Protein AF-A0A7H4LWN7-F1 (afdb_monomer)

Mean predicted aligned error: 9.64 Å

Sequence (170 aa):
MRRCCAINRQIILRDFDFDGQEQLKASRVLVVGLGGLGCAAAQYLAAAGVGQLTLLDFDTVSLSNLQRQTLHSDDTIGQPKVDSARAALARINPHVQLTALNARLEDEALAAQIAAHDLVLDCTDNVAIRNQLNADVSAIKRRWSPARQFAWKGKSASLRIRKMNPATAA

Structure (mmCIF, N/CA/C/O backbone):
data_AF-A0A7H4LWN7-F1
#
_entry.id   AF-A0A7H4LWN7-F1
#
loop_
_atom_site.group_PDB
_atom_site.id
_atom_site.type_symbol
_atom_site.label_atom_id
_atom_site.label_alt_id
_atom_site.label_comp_id
_atom_site.label_asym_id
_atom_site.label_entity_id
_atom_site.label_seq_id
_atom_site.pdbx_PDB_ins_code
_atom_site.Cartn_x
_atom_site.Cartn_y
_atom_site.Cartn_z
_atom_site.occupancy
_atom_site.B_iso_or_equiv
_atom_site.auth_seq_id
_atom_site.auth_comp_id
_atom_site.auth_asym_id
_atom_site.auth_atom_id
_atom_site.pdbx_PDB_model_num
ATOM 1 N N . MET A 1 1 ? 1.179 -12.796 -23.385 1.00 36.72 1 MET A N 1
ATOM 2 C CA . MET A 1 1 ? 1.179 -11.602 -24.259 1.00 36.72 1 MET A CA 1
ATOM 3 C C . MET A 1 1 ? 0.685 -10.324 -23.564 1.00 36.72 1 MET A C 1
ATOM 5 O O . MET A 1 1 ? 1.416 -9.350 -23.600 1.00 36.72 1 MET A O 1
ATOM 9 N N . ARG A 1 2 ? -0.460 -10.303 -22.847 1.00 41.09 2 ARG A N 1
ATOM 10 C CA . ARG A 1 2 ? -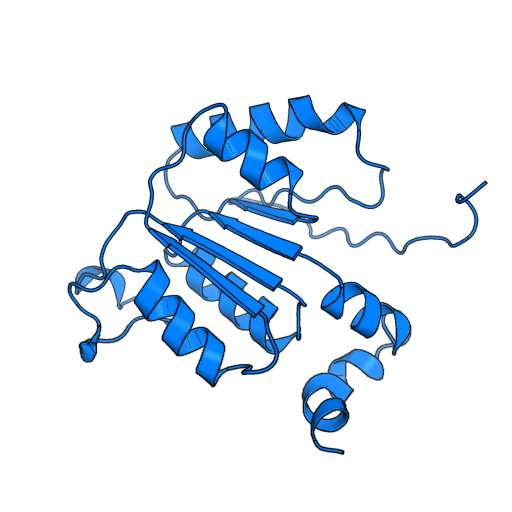0.975 -9.080 -22.167 1.00 41.09 2 ARG A CA 1
ATOM 11 C C . ARG A 1 2 ? -0.063 -8.471 -21.079 1.00 41.09 2 ARG A C 1
ATOM 13 O O . ARG A 1 2 ? -0.122 -7.268 -20.862 1.00 41.09 2 ARG A O 1
ATOM 20 N N . ARG A 1 3 ? 0.795 -9.282 -20.440 1.00 50.53 3 ARG A N 1
ATOM 21 C CA . ARG A 1 3 ? 1.705 -8.866 -19.350 1.00 50.53 3 ARG A CA 1
ATOM 22 C C . ARG A 1 3 ? 2.720 -7.790 -19.761 1.00 50.53 3 ARG A C 1
ATOM 24 O O . ARG A 1 3 ? 2.964 -6.876 -18.988 1.00 50.53 3 ARG A O 1
ATOM 31 N N . CYS A 1 4 ? 3.272 -7.867 -20.973 1.00 48.31 4 CYS A N 1
ATOM 32 C CA . CYS A 1 4 ? 4.276 -6.903 -21.435 1.00 48.31 4 CYS A CA 1
ATOM 33 C C . CYS A 1 4 ? 3.654 -5.587 -21.921 1.00 48.31 4 CYS A C 1
ATOM 35 O O . CYS A 1 4 ? 4.274 -4.542 -21.784 1.00 48.31 4 CYS A O 1
ATOM 37 N N . CYS A 1 5 ? 2.427 -5.603 -22.455 1.00 56.78 5 CYS A N 1
ATOM 38 C CA . CYS A 1 5 ? 1.843 -4.424 -23.103 1.00 56.78 5 CYS A CA 1
ATOM 39 C C . CYS A 1 5 ? 1.511 -3.281 -22.128 1.00 56.78 5 CYS A C 1
ATOM 41 O O . CYS A 1 5 ? 1.702 -2.122 -22.487 1.00 56.78 5 CYS A O 1
ATOM 43 N N . ALA A 1 6 ? 1.044 -3.584 -20.909 1.00 62.28 6 ALA A N 1
ATOM 44 C CA . ALA A 1 6 ? 0.641 -2.555 -19.941 1.00 62.28 6 ALA A CA 1
ATOM 45 C C . ALA A 1 6 ? 1.837 -1.776 -19.364 1.00 62.28 6 ALA A C 1
ATOM 47 O O . ALA A 1 6 ? 1.737 -0.573 -19.137 1.00 62.28 6 ALA A O 1
ATOM 48 N N . ILE A 1 7 ? 2.982 -2.445 -19.194 1.00 73.56 7 ILE A N 1
ATOM 49 C CA . ILE A 1 7 ? 4.193 -1.863 -18.595 1.00 73.56 7 ILE A CA 1
ATOM 50 C C . ILE A 1 7 ? 5.256 -1.531 -19.659 1.00 73.56 7 ILE A C 1
ATOM 52 O O . ILE A 1 7 ? 6.328 -1.015 -19.358 1.00 73.56 7 ILE A O 1
ATOM 56 N N . ASN A 1 8 ? 4.931 -1.732 -20.942 1.00 75.50 8 ASN A N 1
ATOM 57 C CA . ASN A 1 8 ? 5.823 -1.454 -22.069 1.00 75.50 8 ASN A CA 1
ATOM 58 C C . ASN A 1 8 ? 6.394 -0.029 -22.025 1.00 75.50 8 ASN A C 1
ATOM 60 O O . ASN A 1 8 ? 7.562 0.179 -22.322 1.00 75.50 8 ASN A O 1
ATOM 64 N N . ARG A 1 9 ? 5.590 0.955 -21.594 1.00 81.44 9 ARG A N 1
ATOM 65 C CA . ARG A 1 9 ? 6.035 2.353 -21.470 1.00 81.44 9 ARG A CA 1
ATOM 66 C C . ARG A 1 9 ? 7.149 2.560 -20.437 1.00 81.44 9 ARG A C 1
ATOM 68 O O . ARG A 1 9 ? 7.852 3.557 -20.537 1.00 81.44 9 ARG A O 1
ATOM 75 N N . GLN A 1 10 ? 7.298 1.658 -19.469 1.00 80.12 10 GLN A N 1
ATOM 76 C CA . GLN A 1 10 ? 8.373 1.701 -18.473 1.00 80.12 10 GLN A CA 1
ATOM 77 C C . GLN A 1 10 ? 9.603 0.942 -18.973 1.00 80.12 10 GLN A C 1
ATOM 79 O O . GLN A 1 10 ? 10.711 1.454 -18.873 1.00 80.12 10 GLN A O 1
ATOM 84 N N . ILE A 1 11 ? 9.397 -0.220 -19.600 1.00 75.50 11 ILE A N 1
ATOM 85 C CA . ILE A 1 11 ? 10.473 -1.054 -2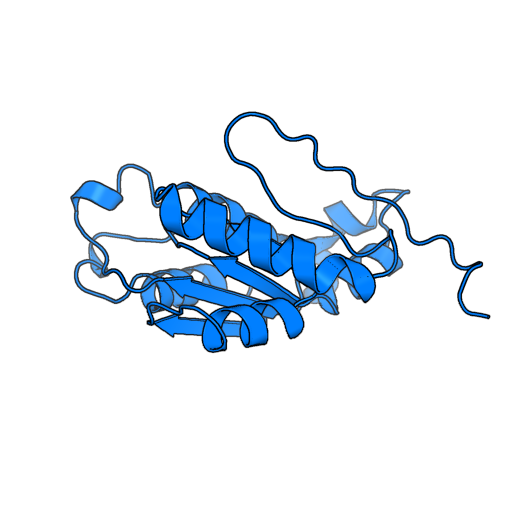0.159 1.00 75.50 11 ILE A CA 1
ATOM 86 C C . ILE A 1 11 ? 11.254 -0.307 -21.253 1.00 75.50 11 ILE A C 1
ATOM 88 O O . ILE A 1 11 ? 12.465 -0.414 -21.335 1.00 75.50 11 ILE A O 1
ATOM 92 N N . ILE A 1 12 ? 10.614 0.534 -22.068 1.00 81.31 12 ILE A N 1
ATOM 93 C CA . ILE A 1 12 ? 11.341 1.303 -23.099 1.00 81.31 12 ILE A CA 1
ATOM 94 C C . ILE A 1 12 ? 12.287 2.387 -22.539 1.00 81.31 12 ILE A C 1
ATOM 96 O O . ILE A 1 12 ? 13.027 3.008 -23.305 1.00 81.31 12 ILE A O 1
ATOM 100 N N . LEU A 1 13 ? 12.255 2.673 -21.231 1.00 79.81 13 LEU A N 1
ATOM 101 C CA . LEU A 1 13 ? 13.133 3.665 -20.612 1.00 79.81 13 LEU A CA 1
ATOM 102 C C . LEU A 1 13 ? 14.534 3.071 -20.426 1.00 79.81 13 LEU A C 1
ATOM 104 O O . LEU A 1 13 ? 14.708 2.116 -19.675 1.00 79.81 13 LEU A O 1
ATOM 108 N N . ARG A 1 14 ? 15.543 3.688 -21.059 1.00 72.44 14 ARG A N 1
ATOM 109 C CA . ARG A 1 14 ? 16.940 3.200 -21.101 1.00 72.44 14 ARG A CA 1
ATOM 110 C C . ARG A 1 14 ? 17.559 2.868 -19.739 1.00 72.44 14 ARG A C 1
ATOM 112 O O . ARG A 1 14 ? 18.412 1.994 -19.664 1.00 72.44 14 ARG A O 1
ATOM 119 N N . ASP A 1 15 ? 17.176 3.581 -18.682 1.00 76.62 15 ASP A N 1
ATOM 120 C CA . ASP A 1 15 ? 17.719 3.371 -17.332 1.00 76.62 15 ASP A CA 1
ATOM 121 C C . ASP A 1 15 ? 16.904 2.408 -16.462 1.00 76.62 15 ASP A C 1
ATOM 123 O O . ASP A 1 15 ? 17.303 2.136 -15.329 1.00 76.62 15 ASP A O 1
ATOM 127 N N . PHE A 1 16 ? 15.791 1.893 -16.983 1.00 77.88 16 PHE A N 1
ATOM 128 C CA . PHE A 1 16 ? 14.900 0.977 -16.284 1.00 77.88 16 PHE A CA 1
ATOM 129 C C . PHE A 1 16 ? 14.883 -0.394 -16.967 1.00 77.88 16 PHE A C 1
ATOM 131 O O . PHE A 1 16 ? 15.317 -1.368 -16.360 1.00 77.88 16 PHE A O 1
ATOM 138 N N . ASP A 1 17 ? 14.479 -0.449 -18.237 1.00 80.81 17 ASP A N 1
ATOM 139 C CA . ASP A 1 17 ? 14.446 -1.668 -19.055 1.00 80.81 17 ASP A CA 1
ATOM 140 C C . ASP A 1 17 ? 13.738 -2.869 -18.381 1.00 80.81 17 ASP A C 1
ATOM 142 O O . ASP A 1 17 ? 12.977 -2.726 -17.416 1.00 80.81 17 ASP A O 1
ATOM 146 N N . PHE A 1 18 ? 13.935 -4.075 -18.911 1.00 82.69 18 PHE A N 1
ATOM 147 C CA . PHE A 1 18 ? 13.402 -5.313 -18.347 1.00 82.69 18 PHE A CA 1
ATOM 148 C C . PHE A 1 18 ? 13.920 -5.592 -16.932 1.00 82.69 18 PHE A C 1
ATOM 150 O O . PHE A 1 18 ? 13.142 -6.011 -16.073 1.00 82.69 18 PHE A O 1
ATOM 157 N N . ASP A 1 19 ? 15.199 -5.324 -16.666 1.00 80.06 19 ASP A N 1
ATOM 158 C CA . ASP A 1 19 ? 15.819 -5.595 -15.365 1.00 80.06 19 ASP A CA 1
ATOM 159 C C . ASP A 1 19 ? 15.188 -4.761 -14.245 1.00 80.06 19 ASP A C 1
ATOM 161 O O . ASP A 1 19 ? 14.926 -5.273 -13.155 1.00 80.06 19 ASP A O 1
ATOM 165 N N . GLY A 1 20 ? 14.904 -3.483 -14.509 1.00 80.19 20 GLY A N 1
ATOM 166 C CA . GLY A 1 20 ? 14.203 -2.607 -13.574 1.00 80.19 20 GLY A CA 1
ATOM 167 C C . GLY A 1 20 ? 12.785 -3.094 -13.300 1.00 80.19 20 GLY A C 1
ATOM 168 O O . GLY A 1 20 ? 12.342 -3.085 -12.148 1.00 80.19 20 GLY A O 1
ATOM 169 N N . GLN A 1 21 ? 12.093 -3.600 -14.325 1.00 84.62 21 GLN A N 1
ATOM 170 C CA . GLN A 1 21 ? 10.748 -4.136 -14.151 1.00 84.62 21 GLN A CA 1
ATOM 171 C C . GLN A 1 21 ? 10.731 -5.428 -13.332 1.00 84.62 21 GLN A C 1
ATOM 173 O O . GLN A 1 21 ? 9.867 -5.590 -12.469 1.00 84.62 21 GLN A O 1
ATOM 178 N N . GLU A 1 22 ? 11.667 -6.348 -13.571 1.00 85.06 22 GLU A N 1
ATOM 179 C CA . GLU A 1 22 ? 11.764 -7.579 -12.782 1.00 85.06 22 GLU A CA 1
ATOM 180 C C . GLU A 1 22 ? 12.179 -7.284 -11.331 1.00 85.06 22 GLU A C 1
ATOM 182 O O . GLU A 1 22 ? 11.620 -7.878 -10.410 1.00 85.06 22 GLU A O 1
ATOM 187 N N . GLN A 1 23 ? 13.053 -6.298 -11.092 1.00 85.25 23 GLN A N 1
ATOM 188 C CA . GLN A 1 23 ? 13.361 -5.818 -9.737 1.00 85.25 23 GLN A CA 1
ATOM 189 C C . GLN A 1 23 ? 12.129 -5.229 -9.041 1.00 85.25 23 GLN A C 1
ATOM 191 O O . GLN A 1 23 ? 11.857 -5.556 -7.883 1.00 85.25 23 GLN A O 1
ATOM 196 N N . LEU A 1 24 ? 11.349 -4.396 -9.735 1.00 86.88 24 LEU A N 1
ATOM 197 C CA . LEU A 1 24 ? 10.118 -3.823 -9.188 1.00 86.88 24 LEU A CA 1
ATOM 198 C C . LEU A 1 24 ? 9.093 -4.919 -8.855 1.00 86.88 24 LEU A C 1
ATOM 200 O O . LEU A 1 24 ? 8.501 -4.923 -7.775 1.00 86.88 24 LEU A O 1
ATOM 204 N N . LYS A 1 25 ? 8.951 -5.906 -9.738 1.00 89.38 25 LYS A N 1
ATOM 205 C CA . LYS A 1 25 ? 8.096 -7.082 -9.551 1.00 89.38 25 LYS A CA 1
ATOM 206 C C . LYS A 1 25 ? 8.579 -8.032 -8.448 1.00 89.38 25 LYS A C 1
ATOM 208 O O . LYS A 1 25 ? 7.774 -8.790 -7.917 1.00 89.38 25 LYS A O 1
ATOM 213 N N . ALA A 1 26 ? 9.856 -7.998 -8.080 1.00 88.06 26 ALA A N 1
ATOM 214 C CA . ALA A 1 26 ? 10.392 -8.725 -6.928 1.00 88.06 26 ALA A CA 1
ATOM 215 C C . ALA A 1 26 ? 10.310 -7.918 -5.616 1.00 88.06 26 ALA A C 1
ATOM 217 O O . ALA A 1 26 ? 10.537 -8.470 -4.540 1.00 88.06 26 ALA A O 1
ATOM 218 N N . SER A 1 27 ? 9.999 -6.621 -5.692 1.00 89.94 27 SER A N 1
ATOM 219 C CA . SER A 1 27 ? 10.006 -5.716 -4.541 1.00 89.94 27 SER A CA 1
ATOM 220 C C . SER A 1 27 ? 8.747 -5.845 -3.685 1.00 89.94 27 SER A C 1
ATOM 222 O O . SER A 1 27 ? 7.634 -6.018 -4.195 1.00 89.94 27 SER A O 1
ATOM 224 N N . ARG A 1 28 ? 8.926 -5.679 -2.372 1.00 92.56 28 ARG A N 1
ATOM 225 C CA . ARG A 1 28 ? 7.854 -5.662 -1.370 1.00 92.56 28 ARG A CA 1
ATOM 226 C C . ARG A 1 28 ? 7.777 -4.291 -0.720 1.00 92.56 28 ARG A C 1
ATOM 228 O O . ARG A 1 28 ? 8.753 -3.829 -0.130 1.00 92.56 28 ARG A O 1
ATOM 235 N N . VAL A 1 29 ? 6.618 -3.647 -0.803 1.00 94.00 29 VAL A N 1
ATOM 236 C CA . VAL A 1 29 ? 6.421 -2.284 -0.298 1.00 94.00 29 VAL A CA 1
ATOM 237 C C . VAL A 1 29 ? 5.342 -2.264 0.774 1.00 94.00 29 VAL A C 1
ATOM 239 O O . VAL A 1 29 ? 4.246 -2.780 0.568 1.00 94.00 29 VAL A O 1
ATOM 242 N N . LEU A 1 30 ? 5.647 -1.633 1.904 1.00 94.88 30 LEU A N 1
ATOM 243 C CA . LEU A 1 30 ? 4.691 -1.341 2.967 1.00 94.88 30 LEU A CA 1
ATOM 244 C C . LEU A 1 30 ? 4.194 0.100 2.828 1.00 94.88 30 LEU A C 1
ATOM 246 O O . LEU A 1 30 ? 4.996 1.033 2.791 1.00 94.88 30 LEU A O 1
ATOM 250 N N . VAL A 1 31 ? 2.879 0.292 2.789 1.00 94.81 31 VAL A N 1
ATOM 251 C CA . VAL A 1 31 ? 2.230 1.608 2.812 1.00 94.81 31 VAL A CA 1
ATOM 252 C C . VAL A 1 31 ? 1.518 1.770 4.148 1.00 94.81 31 VAL A C 1
ATOM 254 O O . VAL A 1 31 ? 0.566 1.044 4.432 1.00 94.81 31 VAL A O 1
ATOM 257 N N . VAL A 1 32 ? 1.983 2.718 4.963 1.00 91.94 32 VAL A N 1
ATOM 258 C CA . VAL A 1 32 ? 1.425 3.012 6.289 1.00 91.94 32 VAL A CA 1
ATOM 259 C C . VAL A 1 32 ? 0.526 4.240 6.196 1.00 91.94 32 VAL A C 1
ATOM 261 O O . VAL A 1 32 ? 1.002 5.351 5.981 1.00 91.94 32 VAL A O 1
ATOM 264 N N . GLY A 1 33 ? -0.774 4.036 6.367 1.00 93.12 33 GLY A N 1
ATOM 265 C CA . GLY A 1 33 ? -1.825 5.028 6.187 1.00 93.12 33 GLY A CA 1
ATOM 266 C C . GLY A 1 33 ? -2.344 5.058 4.751 1.00 93.12 33 GLY A C 1
ATOM 267 O O . GLY A 1 33 ? -1.609 5.333 3.806 1.00 93.12 33 GLY A O 1
ATOM 268 N N . LEU A 1 34 ? -3.642 4.837 4.581 1.00 95.62 34 LEU A N 1
ATOM 269 C CA . LEU A 1 34 ? -4.379 4.908 3.322 1.00 95.62 34 LEU A CA 1
ATOM 270 C C . LEU A 1 34 ? -5.262 6.159 3.248 1.00 95.62 34 LEU A C 1
ATOM 272 O O . LEU A 1 34 ? -6.347 6.158 2.677 1.00 95.62 34 LEU A O 1
ATOM 276 N N . GLY A 1 35 ? -4.756 7.268 3.788 1.00 89.94 35 GLY A N 1
ATOM 277 C CA . GLY A 1 35 ? -5.313 8.598 3.565 1.00 89.94 35 GLY A CA 1
ATOM 278 C C . GLY A 1 35 ? -5.060 9.112 2.140 1.00 89.94 35 GLY A C 1
ATOM 279 O O . GLY A 1 35 ? -4.797 8.353 1.212 1.00 89.94 35 GLY A O 1
ATOM 280 N N . GLY A 1 36 ? -5.083 10.435 1.943 1.00 88.19 36 GLY A N 1
ATOM 281 C CA . GLY A 1 36 ? -4.905 11.021 0.601 1.00 88.19 36 GLY A CA 1
ATOM 282 C C . GLY A 1 36 ? -3.551 10.677 -0.036 1.00 88.19 36 GLY A C 1
ATOM 283 O O . GLY A 1 36 ? -3.479 10.353 -1.219 1.00 88.19 36 GLY A O 1
ATOM 284 N N . LEU A 1 37 ? -2.484 10.677 0.770 1.00 89.06 37 LEU A N 1
ATOM 285 C CA . LEU A 1 37 ? -1.129 10.336 0.326 1.00 89.06 37 LEU A CA 1
ATOM 286 C C . LEU A 1 37 ? -0.990 8.847 -0.001 1.00 89.06 37 LEU A C 1
ATOM 288 O O . LEU A 1 37 ? -0.489 8.505 -1.071 1.00 89.06 37 LEU A O 1
ATOM 292 N N . GLY A 1 38 ? -1.487 7.978 0.883 1.00 92.88 38 GLY A N 1
ATOM 293 C CA . GLY A 1 38 ? -1.450 6.530 0.687 1.00 92.88 38 GLY A CA 1
ATOM 294 C C . GLY A 1 38 ? -2.258 6.102 -0.528 1.00 92.88 38 GLY A C 1
ATOM 295 O O . GLY A 1 38 ? -1.770 5.323 -1.343 1.00 92.88 38 GLY A O 1
ATOM 296 N N . CYS A 1 39 ? -3.443 6.692 -0.714 1.00 93.81 39 CYS A N 1
ATOM 297 C CA . CYS A 1 39 ? -4.255 6.484 -1.906 1.00 93.81 39 CYS A CA 1
ATOM 298 C C . CYS A 1 39 ? -3.488 6.842 -3.179 1.00 93.81 39 CYS A C 1
ATOM 300 O O . CYS A 1 39 ? -3.428 6.027 -4.098 1.00 93.81 39 CYS A O 1
ATOM 302 N N . ALA A 1 40 ? -2.895 8.037 -3.246 1.00 92.69 40 ALA A N 1
ATOM 303 C CA . ALA A 1 40 ? -2.160 8.474 -4.429 1.00 92.69 40 ALA A CA 1
ATOM 304 C C . ALA A 1 40 ? -0.939 7.581 -4.708 1.00 92.69 40 ALA A C 1
ATOM 306 O O . ALA A 1 40 ? -0.747 7.134 -5.837 1.00 92.69 40 ALA A O 1
ATOM 307 N N . ALA A 1 41 ? -0.137 7.277 -3.685 1.00 93.19 41 ALA A N 1
ATOM 308 C CA . ALA A 1 41 ? 1.071 6.473 -3.840 1.00 93.19 41 ALA A CA 1
ATOM 309 C C . ALA A 1 41 ? 0.763 5.021 -4.241 1.00 93.19 41 ALA A C 1
ATOM 311 O O . ALA A 1 41 ? 1.346 4.507 -5.199 1.00 93.19 41 ALA A O 1
ATOM 312 N N . ALA A 1 42 ? -0.174 4.365 -3.549 1.00 96.25 42 ALA A N 1
ATOM 313 C CA . ALA A 1 42 ? -0.489 2.958 -3.781 1.00 96.25 42 ALA A CA 1
ATOM 314 C C . ALA A 1 42 ? -1.041 2.709 -5.194 1.00 96.25 42 ALA A C 1
ATOM 316 O O . ALA A 1 42 ? -0.684 1.707 -5.812 1.00 96.25 42 ALA A O 1
ATOM 317 N N . GLN A 1 43 ? -1.839 3.638 -5.738 1.00 96.12 43 GLN A N 1
ATOM 318 C CA . GLN A 1 43 ? -2.356 3.552 -7.112 1.00 96.12 43 GLN A CA 1
ATOM 319 C C . GLN A 1 43 ? -1.231 3.443 -8.139 1.00 96.12 43 GLN A C 1
ATOM 321 O O . GLN A 1 43 ? -1.252 2.550 -8.988 1.00 96.12 43 GLN A O 1
ATOM 326 N N . TYR A 1 44 ? -0.228 4.317 -8.042 1.00 95.31 44 TYR A N 1
ATOM 327 C CA . TYR A 1 44 ? 0.886 4.319 -8.985 1.00 95.31 44 TYR A CA 1
ATOM 328 C C . TYR A 1 44 ? 1.845 3.152 -8.767 1.00 95.31 44 TYR A C 1
ATOM 330 O O . TYR A 1 44 ? 2.337 2.602 -9.747 1.00 95.31 44 TYR A O 1
ATOM 338 N N . LEU A 1 45 ? 2.067 2.719 -7.523 1.00 94.69 45 LEU A N 1
ATOM 339 C CA . LEU A 1 45 ? 2.858 1.515 -7.253 1.00 94.69 45 LEU A CA 1
ATOM 340 C C . LEU A 1 45 ? 2.207 0.262 -7.848 1.00 94.69 45 LEU A C 1
ATOM 342 O O . LEU A 1 45 ? 2.884 -0.537 -8.497 1.00 94.69 45 LEU A O 1
ATOM 346 N N . ALA A 1 46 ? 0.890 0.114 -7.682 1.00 95.38 46 ALA A N 1
ATOM 347 C CA . ALA A 1 46 ? 0.157 -1.003 -8.262 1.00 95.38 46 ALA A CA 1
ATOM 348 C C . ALA A 1 46 ? 0.170 -0.946 -9.796 1.00 95.38 46 ALA A C 1
ATOM 350 O O . ALA A 1 46 ? 0.483 -1.942 -10.451 1.00 95.38 46 ALA A O 1
ATOM 351 N N . ALA A 1 47 ? -0.096 0.227 -10.380 1.00 93.94 47 ALA A N 1
ATOM 352 C CA . ALA A 1 47 ? -0.051 0.428 -11.828 1.00 93.94 47 ALA A CA 1
ATOM 353 C C . ALA A 1 47 ? 1.349 0.185 -12.419 1.00 93.94 47 ALA A C 1
ATOM 355 O O . ALA A 1 47 ? 1.463 -0.317 -13.535 1.00 93.94 47 ALA A O 1
ATOM 356 N N . ALA A 1 48 ? 2.413 0.491 -11.669 1.00 90.88 48 ALA A N 1
ATOM 357 C CA . ALA A 1 48 ? 3.788 0.223 -12.081 1.00 90.88 48 ALA A CA 1
ATOM 358 C C . ALA A 1 48 ? 4.192 -1.257 -11.988 1.00 90.88 48 ALA A C 1
ATOM 360 O O . ALA A 1 48 ? 5.202 -1.662 -12.556 1.00 90.88 48 ALA A O 1
ATOM 361 N N . GLY A 1 49 ? 3.384 -2.093 -11.334 1.00 91.50 49 GLY A N 1
ATOM 362 C CA . GLY A 1 49 ? 3.629 -3.531 -11.269 1.00 91.50 49 GLY A CA 1
ATOM 363 C C . GLY A 1 49 ? 4.669 -3.920 -10.228 1.00 91.50 49 GLY A C 1
ATOM 364 O O . GLY A 1 49 ? 5.463 -4.830 -10.465 1.00 91.50 49 GLY A O 1
ATOM 365 N N . VAL A 1 50 ? 4.650 -3.247 -9.076 1.00 94.12 50 VAL A N 1
ATOM 366 C CA . VAL A 1 50 ? 5.317 -3.741 -7.866 1.00 94.12 50 VAL A CA 1
ATOM 367 C C . VAL A 1 50 ? 4.868 -5.170 -7.539 1.00 94.12 50 VAL A C 1
ATOM 369 O O . VAL A 1 50 ? 3.711 -5.527 -7.757 1.00 94.12 50 VAL A O 1
ATOM 372 N N . GLY A 1 51 ? 5.773 -5.994 -7.018 1.00 92.25 51 GLY A N 1
ATOM 373 C CA . GLY A 1 51 ? 5.475 -7.391 -6.693 1.00 92.25 51 GLY A CA 1
ATOM 374 C C . GLY A 1 51 ? 4.420 -7.548 -5.610 1.00 92.25 51 GLY A C 1
ATOM 375 O O . GLY A 1 51 ? 3.410 -8.230 -5.799 1.00 92.25 51 GLY A O 1
ATOM 376 N N . GLN A 1 52 ? 4.665 -6.895 -4.475 1.00 97.38 52 GLN A N 1
ATOM 377 C CA . GLN A 1 52 ? 3.814 -6.973 -3.297 1.00 97.38 52 GLN A CA 1
ATOM 378 C C . GLN A 1 52 ? 3.580 -5.587 -2.688 1.00 97.38 52 GLN A C 1
ATOM 380 O O . GLN A 1 52 ? 4.530 -4.834 -2.459 1.00 97.38 52 GLN A O 1
ATOM 385 N N . LEU A 1 53 ? 2.318 -5.287 -2.370 1.00 97.62 53 LEU A N 1
ATOM 386 C CA . LEU A 1 53 ? 1.919 -4.154 -1.539 1.00 97.62 53 LEU A CA 1
ATOM 387 C C . LEU A 1 53 ? 1.250 -4.651 -0.266 1.00 97.62 53 LEU A C 1
ATOM 389 O O . LEU A 1 53 ? 0.198 -5.290 -0.313 1.00 97.62 53 LEU A O 1
ATOM 393 N N . THR A 1 54 ? 1.823 -4.278 0.868 1.00 98.19 54 THR A N 1
ATOM 394 C CA . THR A 1 54 ? 1.179 -4.409 2.170 1.00 98.19 54 THR A CA 1
ATOM 395 C C . THR A 1 54 ? 0.595 -3.061 2.554 1.00 98.19 54 THR A C 1
ATOM 397 O O . THR A 1 54 ? 1.294 -2.050 2.588 1.00 98.19 54 THR A O 1
ATOM 400 N N . LEU A 1 55 ? -0.703 -3.046 2.815 1.00 98.12 55 LEU A N 1
ATOM 401 C CA . LEU A 1 55 ? -1.480 -1.868 3.149 1.00 98.12 55 LEU A CA 1
ATOM 402 C C . LEU A 1 55 ? -1.802 -1.903 4.638 1.00 98.12 55 LEU A C 1
ATOM 404 O O . LEU A 1 55 ? -2.442 -2.846 5.095 1.00 98.12 55 LEU A O 1
ATOM 408 N N . LEU A 1 56 ? -1.378 -0.886 5.379 1.00 96.81 56 LEU A N 1
ATOM 409 C CA . LEU A 1 56 ? -1.592 -0.787 6.817 1.00 96.81 56 LEU A CA 1
ATOM 410 C C . LEU A 1 56 ? -2.382 0.480 7.133 1.00 96.81 56 LEU A C 1
ATOM 412 O O . LEU A 1 56 ? -1.879 1.582 6.948 1.00 96.81 56 LEU A O 1
ATOM 416 N N . ASP A 1 57 ? -3.605 0.327 7.619 1.00 95.62 57 ASP A N 1
ATOM 417 C CA . ASP A 1 57 ? -4.437 1.413 8.138 1.00 95.62 57 ASP A CA 1
ATOM 418 C C . ASP A 1 57 ? -5.447 0.801 9.116 1.00 95.62 57 ASP A C 1
ATOM 420 O O . ASP A 1 57 ? -5.876 -0.333 8.921 1.00 95.62 57 ASP A O 1
ATOM 424 N N . PHE A 1 58 ? -5.796 1.523 10.174 1.00 95.06 58 PHE A N 1
ATOM 425 C CA . PHE A 1 58 ? -6.733 1.070 11.207 1.00 95.06 58 PHE A CA 1
ATOM 426 C C . PHE A 1 58 ? -8.122 1.704 11.069 1.00 95.06 58 PHE A C 1
ATOM 428 O O . PHE A 1 58 ? -9.036 1.365 11.818 1.00 95.06 58 PHE A O 1
ATOM 435 N N . ASP A 1 59 ? -8.264 2.683 10.179 1.00 95.88 59 ASP A N 1
ATOM 436 C CA . ASP A 1 59 ? -9.445 3.520 10.069 1.00 95.88 59 ASP A CA 1
ATOM 437 C C . ASP A 1 59 ? -10.438 2.979 9.026 1.00 95.88 59 ASP A C 1
ATOM 439 O O . ASP A 1 59 ? -10.131 2.139 8.169 1.00 95.88 59 ASP A O 1
ATOM 443 N N . THR A 1 60 ? -11.660 3.496 9.090 1.00 97.81 60 THR A N 1
ATOM 444 C CA . THR A 1 60 ? -12.749 3.172 8.164 1.00 97.81 60 THR A CA 1
ATOM 445 C C . THR A 1 60 ? -13.006 4.324 7.199 1.00 97.81 60 THR A C 1
ATOM 447 O O . THR A 1 60 ? -12.633 5.474 7.437 1.00 97.81 60 THR A O 1
ATOM 450 N N . VAL A 1 61 ? -13.611 4.025 6.053 1.00 97.81 61 VAL A N 1
ATOM 451 C CA . VAL A 1 61 ? -13.952 5.043 5.056 1.00 97.81 61 VAL A CA 1
ATOM 452 C C . VAL A 1 61 ? -15.092 5.917 5.580 1.00 97.81 61 VAL A C 1
ATOM 454 O O . VAL A 1 61 ? -16.159 5.416 5.931 1.00 97.81 61 VAL A O 1
ATOM 457 N N . SER A 1 62 ? -14.904 7.237 5.560 1.00 97.00 62 SER A N 1
ATOM 458 C CA . SER A 1 62 ? -15.954 8.220 5.860 1.00 97.00 62 SER A CA 1
ATOM 459 C C . SER A 1 62 ? -16.223 9.148 4.674 1.00 97.00 62 SER A C 1
ATOM 461 O O . SER A 1 62 ? -15.339 9.396 3.854 1.00 97.00 62 SER A O 1
ATOM 463 N N . LEU A 1 63 ? -17.414 9.752 4.623 1.00 96.69 63 LEU A N 1
ATOM 464 C CA . LEU A 1 63 ? -17.788 10.713 3.574 1.00 96.69 63 LEU A CA 1
ATOM 465 C C . LEU A 1 63 ? -16.766 11.860 3.430 1.00 96.69 63 LEU A C 1
ATOM 467 O O . LEU A 1 63 ? -16.368 12.228 2.328 1.00 96.69 63 LEU A O 1
ATOM 471 N N . SER A 1 64 ? -16.257 12.375 4.555 1.00 94.50 64 SER A N 1
ATOM 472 C CA . SER A 1 64 ? -15.260 13.460 4.590 1.00 94.50 64 SER A CA 1
ATOM 473 C C . SER A 1 64 ? -13.928 13.119 3.897 1.00 94.50 64 SER A C 1
ATOM 475 O O . SER A 1 64 ? -13.124 14.010 3.587 1.00 94.50 64 SER A O 1
ATOM 477 N N . ASN A 1 65 ? -13.663 11.826 3.684 1.00 93.62 65 ASN A N 1
ATOM 478 C CA . ASN A 1 65 ? -12.453 11.322 3.052 1.00 93.62 65 ASN A CA 1
ATOM 479 C C . ASN A 1 65 ? -12.518 11.392 1.521 1.00 93.62 65 ASN A C 1
ATOM 481 O O . ASN A 1 65 ? -11.479 11.604 0.888 1.00 93.62 65 ASN A O 1
ATOM 485 N N . LEU A 1 66 ? -13.712 11.276 0.933 1.00 94.06 66 LEU A N 1
ATOM 486 C CA . LEU A 1 66 ? -13.893 11.067 -0.509 1.00 94.06 66 LEU A CA 1
ATOM 487 C C . LEU A 1 66 ? -13.391 12.236 -1.369 1.00 94.06 66 LEU A C 1
ATOM 489 O O . LEU A 1 66 ? -12.935 12.025 -2.486 1.00 94.06 66 LEU A O 1
ATOM 493 N N . GLN A 1 67 ? -13.334 13.453 -0.818 1.00 92.38 67 GLN A N 1
ATOM 494 C CA . GLN A 1 67 ? -12.773 14.628 -1.503 1.00 92.38 67 GLN A CA 1
ATOM 495 C C . GLN A 1 67 ? -11.289 14.490 -1.904 1.00 92.38 67 GLN A C 1
ATOM 497 O O . GLN A 1 67 ? -10.800 15.274 -2.712 1.00 92.38 67 GLN A O 1
ATOM 502 N N . ARG A 1 68 ? -10.538 13.555 -1.295 1.00 91.25 68 ARG A N 1
ATOM 503 C CA . ARG A 1 68 ? -9.086 13.404 -1.531 1.00 91.25 68 ARG A CA 1
ATOM 504 C C . ARG A 1 68 ? -8.557 11.969 -1.511 1.00 91.25 68 ARG A C 1
ATOM 506 O O . ARG A 1 68 ? -7.396 11.758 -1.848 1.00 91.25 68 ARG A O 1
ATOM 513 N N . GLN A 1 69 ? -9.350 10.992 -1.077 1.00 95.81 69 GLN A N 1
ATOM 514 C CA . GLN A 1 69 ? -8.932 9.592 -0.947 1.00 95.81 69 GLN A CA 1
ATOM 515 C C . GLN A 1 69 ? -9.532 8.767 -2.088 1.00 95.81 69 GLN A C 1
ATOM 517 O O . GLN A 1 69 ? -10.512 8.054 -1.907 1.00 95.81 69 GLN A O 1
ATOM 522 N N . THR A 1 70 ? -8.955 8.901 -3.285 1.00 95.56 70 THR A N 1
ATOM 523 C CA . THR A 1 70 ? -9.560 8.440 -4.551 1.00 95.56 70 THR A CA 1
ATOM 524 C C . THR A 1 70 ? -9.617 6.921 -4.745 1.00 95.56 70 THR A C 1
ATOM 526 O O . THR A 1 70 ? -10.212 6.462 -5.715 1.00 95.56 70 THR A O 1
ATOM 529 N N . LEU A 1 71 ? -9.027 6.126 -3.843 1.00 97.44 71 LEU A N 1
ATOM 530 C CA . LEU A 1 71 ? -9.246 4.673 -3.822 1.00 97.44 71 LEU A CA 1
ATOM 531 C C . LEU A 1 71 ? -10.597 4.289 -3.208 1.00 97.44 71 LEU A C 1
ATOM 533 O O . LEU A 1 71 ? -11.061 3.169 -3.417 1.00 97.44 71 LEU A O 1
ATOM 537 N N . HIS A 1 72 ? -11.207 5.195 -2.447 1.00 98.12 72 HIS A N 1
ATOM 538 C CA . HIS A 1 72 ? -12.476 4.977 -1.770 1.00 98.12 72 HIS A CA 1
ATOM 539 C C . HIS A 1 72 ? -13.627 5.597 -2.561 1.00 98.12 72 HIS A C 1
ATOM 541 O O . HIS A 1 72 ? -13.443 6.498 -3.377 1.00 98.12 72 HIS A O 1
ATOM 547 N N . SER A 1 73 ? -14.828 5.098 -2.303 1.00 97.56 73 SER A N 1
ATOM 548 C CA . SER A 1 73 ? -16.070 5.526 -2.953 1.00 97.56 73 SER A CA 1
ATOM 549 C C . SER A 1 73 ? -17.224 5.517 -1.956 1.00 97.56 73 SER A C 1
ATOM 551 O O . SER A 1 73 ? -17.093 4.920 -0.881 1.00 97.56 73 SER A O 1
ATOM 553 N N . ASP A 1 74 ? -18.345 6.139 -2.321 1.00 97.88 74 ASP A N 1
ATOM 554 C CA . ASP A 1 74 ? -19.573 6.159 -1.520 1.00 97.88 74 ASP A CA 1
ATOM 555 C C . ASP A 1 74 ? -20.024 4.750 -1.098 1.00 97.88 74 ASP A C 1
ATOM 557 O O . ASP A 1 74 ? -20.327 4.526 0.072 1.00 97.88 74 ASP A O 1
ATOM 561 N N . ASP A 1 75 ? -19.919 3.763 -1.994 1.00 97.75 75 ASP A N 1
ATOM 562 C CA . ASP A 1 75 ? -20.283 2.358 -1.730 1.00 97.75 75 ASP A CA 1
ATOM 563 C C . ASP A 1 75 ? -19.393 1.668 -0.682 1.00 97.75 75 ASP A C 1
ATOM 565 O O . ASP A 1 75 ? -19.713 0.590 -0.178 1.00 97.75 75 ASP A O 1
ATOM 569 N N . THR A 1 76 ? -18.242 2.264 -0.365 1.00 98.00 76 THR A N 1
ATOM 570 C CA . THR A 1 76 ? -17.277 1.707 0.592 1.00 98.00 76 THR A CA 1
ATOM 571 C C . THR A 1 76 ? -17.288 2.415 1.939 1.00 98.00 76 THR A C 1
ATOM 573 O O . THR A 1 76 ? -16.489 2.056 2.801 1.00 98.00 76 THR A O 1
ATOM 576 N N . ILE A 1 77 ? -18.172 3.399 2.146 1.00 98.19 77 ILE A N 1
ATOM 577 C CA . ILE A 1 77 ? -18.324 4.077 3.439 1.00 98.19 77 ILE A CA 1
ATOM 578 C C . ILE A 1 77 ? -18.605 3.042 4.541 1.00 98.19 77 ILE A C 1
ATOM 580 O O . ILE A 1 77 ? -19.416 2.134 4.378 1.00 98.19 77 ILE A O 1
ATOM 584 N N . GLY A 1 78 ? -17.902 3.170 5.668 1.00 97.44 78 GLY A N 1
ATOM 585 C CA . GLY A 1 78 ? -17.968 2.250 6.805 1.00 97.44 78 GLY A CA 1
ATOM 586 C C . GLY A 1 78 ? -17.085 1.003 6.683 1.00 97.44 78 GLY A C 1
ATOM 587 O O . GLY A 1 78 ? -16.864 0.327 7.684 1.00 97.44 78 GLY A O 1
ATOM 588 N N . GLN A 1 79 ? -16.529 0.703 5.505 1.00 98.06 79 GLN A N 1
ATOM 589 C CA . GLN A 1 79 ? -15.577 -0.401 5.354 1.00 98.06 79 GLN A CA 1
ATOM 590 C C . GLN A 1 79 ? -14.186 -0.006 5.870 1.00 98.06 79 GLN A C 1
ATOM 592 O O . GLN A 1 79 ? -13.822 1.174 5.802 1.00 98.06 79 GLN A O 1
ATOM 597 N N . PRO A 1 80 ? -13.362 -0.970 6.324 1.00 98.50 80 PRO A N 1
ATOM 598 C CA . PRO A 1 80 ? -11.948 -0.722 6.577 1.00 98.50 80 PRO A CA 1
ATOM 599 C C . PRO A 1 80 ? -11.262 -0.140 5.339 1.00 98.50 80 PRO A C 1
ATOM 601 O O . PRO A 1 80 ? -11.413 -0.659 4.226 1.00 98.50 80 PRO A O 1
ATOM 604 N N . LYS A 1 81 ? -10.466 0.920 5.521 1.00 98.31 81 LYS A N 1
ATOM 605 C CA . LYS A 1 81 ? -9.762 1.569 4.403 1.00 98.31 81 LYS A CA 1
ATOM 606 C C . LYS A 1 81 ? -8.865 0.598 3.653 1.00 98.31 81 LYS A C 1
ATOM 608 O O . LYS A 1 81 ? -8.816 0.641 2.425 1.00 98.31 81 LYS A O 1
ATOM 613 N N . VAL A 1 82 ? -8.196 -0.304 4.373 1.00 98.44 82 VAL A N 1
ATOM 614 C CA . VAL A 1 82 ? -7.329 -1.320 3.765 1.00 98.44 82 VAL A CA 1
ATOM 615 C C . VAL A 1 82 ? -8.080 -2.251 2.818 1.00 98.44 82 VAL A C 1
ATOM 617 O O . VAL A 1 82 ? -7.545 -2.585 1.763 1.00 98.44 82 VAL A O 1
ATOM 620 N N . ASP A 1 83 ? -9.326 -2.610 3.126 1.00 98.44 83 ASP A N 1
ATOM 621 C CA . ASP A 1 83 ? -10.131 -3.492 2.280 1.00 98.44 83 ASP A CA 1
ATOM 622 C C . ASP A 1 83 ? -10.682 -2.755 1.062 1.00 98.44 83 ASP A C 1
ATOM 624 O O . ASP A 1 83 ? -10.549 -3.245 -0.064 1.00 98.44 83 ASP A O 1
ATOM 628 N N . SER A 1 84 ? -11.217 -1.547 1.272 1.00 98.44 84 SER A N 1
ATOM 629 C CA . SER A 1 84 ? -11.674 -0.667 0.189 1.00 98.44 84 SER A CA 1
ATOM 630 C C . SER A 1 84 ? -10.541 -0.398 -0.812 1.00 98.44 84 SER A C 1
ATOM 632 O O . SER A 1 84 ? -10.687 -0.617 -2.020 1.00 98.44 84 SER A O 1
ATOM 634 N N . ALA A 1 85 ? -9.359 -0.032 -0.310 1.00 98.25 85 ALA A N 1
ATOM 635 C CA . ALA A 1 85 ? -8.185 0.200 -1.137 1.00 98.25 85 ALA A CA 1
ATOM 636 C C . ALA A 1 85 ? -7.678 -1.071 -1.821 1.00 98.25 85 ALA A C 1
ATOM 638 O O . ALA A 1 85 ? -7.372 -1.029 -3.010 1.00 98.25 85 ALA A O 1
ATOM 639 N N . ARG A 1 86 ? -7.615 -2.213 -1.122 1.00 98.50 86 ARG A N 1
ATOM 640 C CA . ARG A 1 86 ? -7.211 -3.493 -1.722 1.00 98.50 86 ARG A CA 1
ATOM 641 C C . ARG A 1 86 ? -8.111 -3.854 -2.901 1.00 98.50 86 ARG A C 1
ATOM 643 O O . ARG A 1 86 ? -7.606 -4.224 -3.959 1.00 98.50 86 ARG A O 1
ATOM 650 N N . ALA A 1 87 ? -9.427 -3.715 -2.744 1.00 98.19 87 ALA A N 1
ATOM 651 C CA . ALA A 1 87 ? -10.381 -3.980 -3.814 1.00 98.19 87 ALA A CA 1
ATOM 652 C C . ALA A 1 87 ? -10.168 -3.043 -5.015 1.00 98.19 87 ALA A C 1
ATOM 654 O O . ALA A 1 87 ? -10.207 -3.490 -6.161 1.00 98.19 87 ALA A O 1
ATOM 655 N N . ALA A 1 88 ? -9.905 -1.757 -4.771 1.00 98.19 88 ALA A N 1
ATOM 656 C CA . ALA A 1 88 ? -9.612 -0.790 -5.825 1.00 98.19 88 ALA A CA 1
ATOM 657 C C . ALA A 1 88 ? -8.281 -1.062 -6.545 1.00 98.19 88 ALA A C 1
ATOM 659 O O . ALA A 1 88 ? -8.233 -1.060 -7.776 1.00 98.19 88 ALA A O 1
ATOM 660 N N . LEU A 1 89 ? -7.219 -1.378 -5.807 1.00 98.06 89 LEU A N 1
ATOM 661 C CA . LEU A 1 89 ? -5.899 -1.684 -6.364 1.00 98.06 89 LEU A CA 1
ATOM 662 C C . LEU A 1 89 ? -5.900 -2.988 -7.170 1.00 98.06 89 LEU A C 1
ATOM 664 O O . LEU A 1 89 ? -5.253 -3.054 -8.213 1.00 98.06 89 LEU A O 1
ATOM 668 N N . ALA A 1 90 ? -6.681 -3.990 -6.758 1.00 97.38 90 ALA A N 1
ATOM 669 C CA . ALA A 1 90 ? -6.847 -5.229 -7.519 1.00 97.38 90 ALA A CA 1
ATOM 670 C C . ALA A 1 90 ? -7.489 -4.990 -8.898 1.00 97.38 90 ALA A C 1
ATOM 672 O O . ALA A 1 90 ? -7.169 -5.699 -9.853 1.00 97.38 90 ALA A O 1
ATOM 673 N N . ARG A 1 91 ? -8.361 -3.974 -9.025 1.00 96.62 91 ARG A N 1
ATOM 674 C CA . ARG A 1 91 ? -8.913 -3.545 -10.324 1.00 96.62 91 ARG A CA 1
ATOM 675 C C . ARG A 1 91 ? -7.873 -2.836 -11.188 1.00 96.62 91 ARG A C 1
ATOM 677 O O . ARG A 1 91 ? -7.908 -2.985 -12.405 1.00 96.62 91 ARG A O 1
ATOM 684 N N . ILE A 1 92 ? -6.963 -2.080 -10.572 1.00 95.50 92 ILE A N 1
ATOM 685 C CA . ILE A 1 92 ? -5.874 -1.384 -11.274 1.00 95.50 92 ILE A CA 1
ATOM 686 C C . ILE A 1 92 ? -4.870 -2.393 -11.832 1.00 95.50 92 ILE A C 1
ATOM 688 O O . ILE A 1 92 ? -4.508 -2.319 -13.006 1.00 95.50 92 ILE A O 1
ATOM 692 N N . ASN A 1 93 ? -4.416 -3.336 -11.006 1.00 94.94 93 ASN A N 1
ATOM 693 C CA . ASN A 1 93 ? -3.483 -4.365 -11.438 1.00 94.94 93 ASN 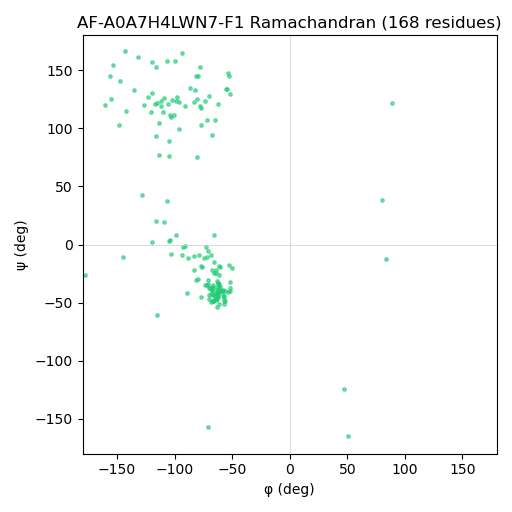A CA 1
ATOM 694 C C . ASN A 1 93 ? -3.698 -5.679 -10.664 1.00 94.94 93 ASN A C 1
ATOM 696 O O . ASN A 1 93 ? -3.220 -5.809 -9.535 1.00 94.94 93 ASN A O 1
ATOM 700 N N . PRO A 1 94 ? -4.343 -6.692 -11.274 1.00 94.19 94 PRO A N 1
ATOM 701 C CA . PRO A 1 94 ? -4.612 -7.972 -10.619 1.00 94.19 94 PRO A CA 1
ATOM 702 C C . PRO A 1 94 ? -3.363 -8.855 -10.452 1.00 94.19 94 PRO A C 1
ATOM 704 O O . PRO A 1 94 ? -3.463 -9.962 -9.931 1.00 94.19 94 PRO A O 1
ATOM 707 N N . HIS A 1 95 ? -2.195 -8.418 -10.932 1.00 92.56 95 HIS A N 1
ATOM 708 C CA . HIS A 1 95 ? -0.941 -9.168 -10.824 1.00 92.56 95 HIS A CA 1
ATOM 709 C C . HIS A 1 95 ? -0.099 -8.787 -9.602 1.00 92.56 95 HIS A C 1
ATOM 711 O O . HIS A 1 95 ? 0.886 -9.466 -9.323 1.00 92.56 95 HIS A O 1
ATOM 717 N N . VAL A 1 96 ? -0.477 -7.725 -8.887 1.00 95.62 96 VAL A N 1
ATOM 718 C CA . VAL A 1 96 ? 0.182 -7.304 -7.647 1.00 95.62 96 VAL A CA 1
ATOM 719 C C . VAL A 1 96 ? -0.360 -8.144 -6.497 1.00 95.62 96 VAL A C 1
ATOM 721 O O . VAL A 1 96 ? -1.573 -8.298 -6.352 1.00 95.62 96 VAL A O 1
ATOM 724 N N . GLN A 1 97 ? 0.522 -8.666 -5.649 1.00 97.81 97 GLN A N 1
ATOM 725 C CA . GLN A 1 97 ? 0.104 -9.315 -4.410 1.00 97.81 97 GLN A CA 1
ATOM 726 C C . GLN A 1 97 ? -0.267 -8.244 -3.384 1.00 97.81 97 GLN A C 1
ATOM 728 O O . GLN A 1 97 ? 0.569 -7.427 -3.004 1.00 97.81 97 GLN A O 1
ATOM 733 N N . LEU A 1 98 ? -1.526 -8.227 -2.952 1.00 98.25 98 LEU A N 1
ATOM 734 C CA . LEU A 1 98 ? -2.049 -7.210 -2.042 1.00 98.25 98 LEU A CA 1
ATOM 735 C C . LEU A 1 98 ? -2.372 -7.827 -0.680 1.00 98.25 98 LEU A C 1
ATOM 737 O O . LEU A 1 98 ? -3.255 -8.681 -0.584 1.00 98.25 98 LEU A O 1
ATOM 741 N N . THR A 1 99 ? -1.716 -7.339 0.369 1.00 98.38 99 THR A N 1
ATOM 742 C CA . THR A 1 99 ? -1.987 -7.715 1.762 1.00 98.38 99 THR A CA 1
ATOM 743 C C . THR A 1 99 ? -2.634 -6.539 2.483 1.00 98.38 99 THR A C 1
ATOM 745 O O . THR A 1 99 ? -2.080 -5.446 2.490 1.00 98.38 99 THR A O 1
ATOM 748 N N . ALA A 1 100 ? -3.796 -6.751 3.101 1.00 98.12 100 ALA A N 1
ATOM 749 C CA . ALA A 1 100 ? -4.475 -5.750 3.922 1.00 98.12 100 ALA A CA 1
ATOM 750 C C . ALA A 1 100 ? -4.250 -6.050 5.410 1.00 98.12 100 ALA A C 1
ATOM 752 O O . ALA A 1 100 ? -4.553 -7.147 5.874 1.00 98.12 100 ALA A O 1
ATOM 753 N N . LEU A 1 101 ? -3.728 -5.074 6.148 1.00 97.75 101 LEU A N 1
ATOM 754 C CA . LEU A 1 101 ? -3.527 -5.122 7.592 1.00 97.75 101 LEU A CA 1
ATOM 755 C C . LEU A 1 101 ? -4.411 -4.055 8.238 1.00 97.75 101 LEU A C 1
ATOM 757 O O . LEU A 1 101 ? -4.018 -2.894 8.340 1.00 97.75 101 LEU A O 1
ATOM 761 N N . ASN A 1 102 ? -5.614 -4.454 8.656 1.00 97.19 102 ASN A N 1
ATOM 762 C CA . ASN A 1 102 ? -6.528 -3.578 9.388 1.00 97.19 102 ASN A CA 1
ATOM 763 C C . ASN A 1 102 ? -6.129 -3.523 10.867 1.00 97.19 102 ASN A C 1
ATOM 765 O O . ASN A 1 102 ? -6.712 -4.213 11.704 1.00 97.19 102 ASN A O 1
ATOM 769 N N . ALA A 1 103 ? -5.065 -2.791 11.173 1.00 94.44 103 ALA A N 1
ATOM 770 C CA . ALA A 1 103 ? -4.520 -2.728 12.517 1.00 94.44 103 ALA A CA 1
ATOM 771 C C . ALA A 1 103 ? -3.781 -1.417 12.753 1.00 94.44 103 ALA A C 1
ATOM 773 O O . ALA A 1 103 ? -3.226 -0.807 11.840 1.00 94.44 103 ALA A O 1
ATOM 774 N N . ARG A 1 104 ? -3.718 -1.022 14.022 1.00 90.56 104 ARG A N 1
ATOM 775 C CA . ARG A 1 104 ? -2.778 -0.012 14.489 1.00 90.56 104 ARG A CA 1
ATOM 776 C C . ARG A 1 104 ? -1.569 -0.745 15.059 1.00 90.56 104 ARG A C 1
ATOM 778 O O . ARG A 1 104 ? -1.640 -1.274 16.162 1.00 90.56 104 ARG A O 1
ATOM 785 N N . LEU A 1 105 ? -0.508 -0.847 14.262 1.00 87.81 105 LEU A N 1
ATOM 786 C CA . LEU A 1 105 ? 0.735 -1.486 14.691 1.00 87.81 105 LEU A CA 1
ATOM 787 C C . LEU A 1 105 ? 1.631 -0.469 15.390 1.00 87.81 105 LEU A C 1
ATOM 789 O O . LEU A 1 105 ? 1.821 0.640 14.893 1.00 87.81 105 LEU A O 1
ATOM 793 N N . GLU A 1 106 ? 2.194 -0.884 16.516 1.00 82.19 106 GLU A N 1
ATOM 794 C CA . GLU A 1 106 ? 3.128 -0.116 17.332 1.00 82.19 106 GLU A CA 1
ATOM 795 C C . GLU A 1 106 ? 4.333 -1.014 17.671 1.00 82.19 106 GLU A C 1
ATOM 797 O O . GLU A 1 106 ? 4.271 -2.239 17.495 1.00 82.19 106 GLU A O 1
ATOM 802 N N . ASP A 1 107 ? 5.439 -0.387 18.069 1.00 84.50 107 ASP A N 1
ATOM 803 C CA . ASP A 1 107 ? 6.648 -1.030 18.594 1.00 84.50 107 ASP A CA 1
ATOM 804 C C . ASP A 1 107 ? 7.142 -2.240 17.769 1.00 84.50 107 ASP A C 1
ATOM 806 O O . ASP A 1 107 ? 7.395 -2.133 16.562 1.00 84.50 107 ASP A O 1
ATOM 810 N N . GLU A 1 108 ? 7.295 -3.413 18.393 1.00 85.50 108 GLU A N 1
ATOM 811 C CA . GLU A 1 108 ? 7.881 -4.602 17.770 1.0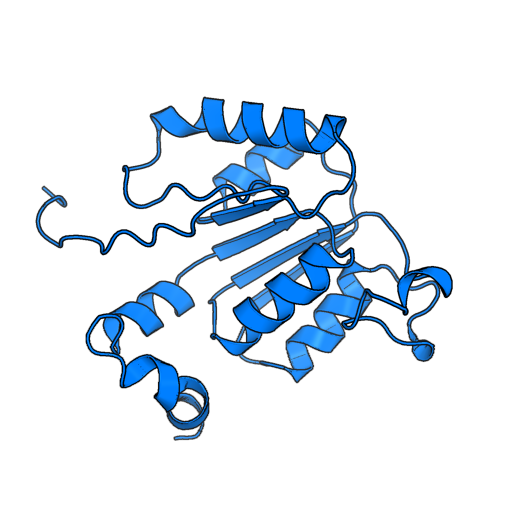0 85.50 108 GLU A CA 1
ATOM 812 C C . GLU A 1 108 ? 7.081 -5.098 16.564 1.00 85.50 108 GLU A C 1
ATOM 814 O O . GLU A 1 108 ? 7.662 -5.592 15.592 1.00 85.50 108 GLU A O 1
ATOM 819 N N . ALA A 1 109 ? 5.754 -4.958 16.595 1.00 87.50 109 ALA A N 1
ATOM 820 C CA . ALA A 1 109 ? 4.902 -5.402 15.499 1.00 87.50 109 ALA A CA 1
ATOM 821 C C . ALA A 1 109 ? 5.128 -4.548 14.245 1.00 87.50 109 ALA A C 1
ATOM 823 O O . ALA A 1 109 ? 5.186 -5.077 13.130 1.00 87.50 109 ALA A O 1
ATOM 824 N N . LEU A 1 110 ? 5.311 -3.236 14.422 1.00 85.25 110 LEU A N 1
ATOM 825 C CA . LEU A 1 110 ? 5.641 -2.331 13.327 1.00 85.25 110 LEU A CA 1
ATOM 826 C C . LEU A 1 110 ? 7.069 -2.573 12.823 1.00 85.25 110 LEU A C 1
ATOM 828 O O . LEU A 1 110 ? 7.280 -2.685 11.613 1.00 85.25 110 LEU A O 1
ATOM 832 N N . ALA A 1 111 ? 8.035 -2.746 13.728 1.00 84.06 111 ALA A N 1
ATOM 833 C CA . ALA A 1 111 ? 9.420 -3.049 13.372 1.00 84.06 111 ALA A CA 1
ATOM 834 C C . ALA A 1 111 ? 9.547 -4.354 12.562 1.00 84.06 111 ALA A C 1
ATOM 836 O O . ALA A 1 111 ? 10.288 -4.403 11.576 1.00 84.06 111 ALA A O 1
ATOM 837 N N . ALA A 1 112 ? 8.784 -5.393 12.921 1.00 88.88 112 ALA A N 1
ATOM 838 C CA . ALA A 1 112 ? 8.736 -6.650 12.179 1.00 88.88 112 ALA A CA 1
ATOM 839 C C . ALA A 1 112 ? 8.207 -6.456 10.749 1.00 88.88 112 ALA A C 1
ATOM 841 O O . ALA A 1 112 ? 8.773 -7.009 9.803 1.00 88.88 112 ALA A O 1
ATOM 842 N N . GLN A 1 113 ? 7.170 -5.628 10.573 1.00 88.56 113 GLN A N 1
ATOM 843 C CA . GLN A 1 113 ? 6.681 -5.279 9.240 1.00 88.56 113 GLN A CA 1
ATOM 844 C C . GLN A 1 113 ? 7.734 -4.502 8.452 1.00 88.56 113 GLN A C 1
ATOM 846 O O . GLN A 1 113 ? 8.026 -4.872 7.321 1.00 88.56 113 GLN A O 1
ATOM 851 N N . ILE A 1 114 ? 8.367 -3.483 9.033 1.00 84.62 114 ILE A N 1
ATOM 852 C CA . ILE A 1 114 ? 9.418 -2.711 8.349 1.00 84.62 114 ILE A CA 1
ATOM 853 C C . ILE A 1 114 ? 10.558 -3.630 7.888 1.00 84.62 114 ILE A C 1
ATOM 855 O O . ILE A 1 114 ? 10.999 -3.538 6.745 1.00 84.62 114 ILE A O 1
ATOM 859 N N . ALA A 1 115 ? 11.002 -4.559 8.739 1.00 85.31 115 ALA A N 1
ATOM 860 C CA . ALA A 1 115 ? 12.080 -5.493 8.417 1.00 85.31 115 ALA A CA 1
ATOM 861 C C . ALA A 1 115 ? 11.728 -6.489 7.295 1.00 85.31 115 ALA A C 1
ATOM 863 O O . ALA A 1 115 ? 12.627 -7.000 6.624 1.00 85.31 115 ALA A O 1
ATOM 864 N N . ALA A 1 116 ? 10.440 -6.772 7.086 1.00 89.12 116 ALA A N 1
ATOM 865 C CA . ALA A 1 116 ? 9.964 -7.695 6.060 1.00 89.12 116 ALA A CA 1
ATOM 866 C C . ALA A 1 116 ? 9.835 -7.062 4.660 1.00 89.12 116 ALA A C 1
ATOM 868 O O . ALA A 1 116 ? 9.635 -7.799 3.693 1.00 89.12 116 ALA A O 1
ATOM 869 N N . HIS A 1 117 ? 9.954 -5.736 4.532 1.00 89.69 117 HIS A N 1
ATOM 870 C CA . HIS A 1 117 ? 9.732 -5.009 3.279 1.00 89.69 117 HIS A CA 1
ATOM 871 C C . HIS A 1 117 ? 11.005 -4.321 2.775 1.00 89.69 117 HIS A C 1
ATOM 873 O O . HIS A 1 117 ? 11.891 -3.956 3.542 1.00 89.69 117 HIS A O 1
ATOM 879 N N . ASP A 1 118 ? 11.091 -4.138 1.458 1.00 86.62 118 ASP A N 1
ATOM 880 C CA . ASP A 1 118 ? 12.223 -3.482 0.795 1.00 86.62 118 ASP A CA 1
ATOM 881 C C . ASP A 1 118 ? 12.089 -1.947 0.810 1.00 86.62 118 ASP A C 1
ATOM 883 O O . ASP A 1 118 ? 13.078 -1.225 0.685 1.00 86.62 118 ASP A O 1
ATOM 887 N N . LEU A 1 119 ? 10.859 -1.444 0.967 1.00 85.50 119 LEU A N 1
ATOM 888 C CA . LEU A 1 119 ? 10.517 -0.024 1.032 1.00 85.50 119 LEU A CA 1
ATOM 889 C C . LEU A 1 119 ? 9.316 0.188 1.962 1.00 85.50 119 LEU A C 1
ATOM 891 O O . LEU A 1 119 ? 8.346 -0.569 1.915 1.00 85.50 119 LEU A O 1
ATOM 895 N N . VAL A 1 120 ? 9.357 1.265 2.752 1.00 85.38 120 VAL A N 1
ATOM 896 C CA . VAL A 1 120 ? 8.243 1.705 3.600 1.00 85.38 120 VAL A CA 1
ATOM 897 C C . VAL A 1 120 ? 7.859 3.141 3.255 1.00 85.38 120 VAL A C 1
ATOM 899 O O . VAL A 1 120 ? 8.694 4.048 3.253 1.00 85.38 120 VAL A O 1
ATOM 902 N N . LEU A 1 121 ? 6.577 3.354 2.973 1.00 84.88 121 LEU A N 1
ATOM 903 C CA . LEU A 1 121 ? 5.989 4.668 2.747 1.00 84.88 121 LEU A CA 1
ATOM 904 C C . LEU A 1 121 ? 5.189 5.102 3.972 1.00 84.88 121 LEU A C 1
ATOM 906 O O . LEU A 1 121 ? 4.118 4.560 4.242 1.00 84.88 121 LEU A O 1
ATOM 910 N N . ASP A 1 122 ? 5.690 6.119 4.674 1.00 85.44 122 ASP A N 1
ATOM 911 C CA . ASP A 1 122 ? 4.925 6.832 5.695 1.00 85.44 122 ASP A CA 1
ATOM 912 C C . ASP A 1 122 ? 3.934 7.786 5.022 1.00 85.44 122 ASP A C 1
ATOM 914 O O . ASP A 1 122 ? 4.301 8.854 4.533 1.00 85.44 122 ASP A O 1
ATOM 918 N N . CYS A 1 123 ? 2.668 7.393 4.988 1.00 87.31 123 CYS A N 1
ATOM 919 C CA . CYS A 1 123 ? 1.565 8.200 4.483 1.00 87.31 123 CYS A CA 1
ATOM 920 C C . CYS A 1 123 ? 0.647 8.678 5.619 1.00 87.31 123 CYS A C 1
ATOM 922 O O . CYS A 1 123 ? -0.499 9.061 5.367 1.00 87.31 123 CYS A O 1
ATOM 924 N N . THR A 1 124 ? 1.148 8.672 6.859 1.00 79.19 124 THR A N 1
ATOM 925 C CA . THR A 1 124 ? 0.397 9.100 8.037 1.00 79.19 124 THR A CA 1
ATOM 926 C C . THR A 1 124 ? 0.408 10.619 8.195 1.00 79.19 124 THR A C 1
ATOM 928 O O . THR A 1 124 ? 1.380 11.330 7.897 1.00 79.19 124 THR A O 1
ATOM 931 N N . ASP A 1 125 ? -0.706 11.149 8.686 1.00 72.44 125 ASP A N 1
ATOM 932 C CA . ASP A 1 125 ? -0.855 12.555 9.056 1.00 72.44 125 ASP A CA 1
ATOM 933 C C . ASP A 1 125 ? -0.492 12.825 10.528 1.00 72.44 125 ASP A C 1
ATOM 935 O O . ASP A 1 125 ? -0.467 13.980 10.955 1.00 72.44 125 ASP A O 1
ATOM 939 N N . ASN A 1 126 ? -0.118 11.785 11.281 1.00 66.75 126 ASN A N 1
ATOM 940 C CA . ASN A 1 126 ? 0.237 11.871 12.691 1.00 66.75 126 ASN A CA 1
ATOM 941 C C . ASN A 1 126 ? 1.758 11.990 12.903 1.00 66.75 126 ASN A C 1
ATOM 943 O O . ASN A 1 126 ? 2.542 11.120 12.523 1.00 66.75 126 ASN A O 1
ATOM 947 N N . VAL A 1 127 ? 2.177 13.060 13.583 1.00 64.81 127 VAL A N 1
ATOM 948 C CA . VAL A 1 127 ? 3.587 13.338 13.905 1.00 64.81 127 VAL A CA 1
ATOM 949 C C . VAL A 1 127 ? 4.210 12.261 14.806 1.00 64.81 127 VAL A C 1
ATOM 951 O O . VAL A 1 127 ? 5.392 11.967 14.650 1.00 64.81 127 VAL A O 1
ATOM 954 N N . ALA A 1 128 ? 3.443 11.645 15.710 1.00 67.12 128 ALA A N 1
ATOM 955 C CA . ALA A 1 128 ? 3.939 10.588 16.591 1.00 67.12 128 ALA A CA 1
ATOM 956 C C . ALA A 1 128 ? 4.320 9.324 15.802 1.00 67.12 128 ALA A C 1
ATOM 958 O O . ALA A 1 128 ? 5.446 8.846 15.931 1.00 67.12 128 ALA A O 1
ATOM 959 N N . ILE A 1 129 ? 3.437 8.853 14.910 1.00 65.19 129 ILE A N 1
ATOM 960 C CA . ILE A 1 129 ? 3.709 7.689 14.045 1.00 65.19 129 ILE A CA 1
ATOM 961 C C . ILE A 1 129 ? 4.882 7.986 13.106 1.00 65.19 129 ILE A C 1
ATOM 963 O O . ILE A 1 129 ? 5.785 7.165 12.956 1.00 65.19 129 ILE A O 1
ATOM 967 N N . ARG A 1 130 ? 4.939 9.200 12.550 1.00 67.38 130 ARG A N 1
ATOM 968 C CA . ARG A 1 130 ? 6.079 9.651 11.746 1.00 67.38 130 ARG A CA 1
ATOM 969 C C . ARG A 1 130 ? 7.401 9.594 12.511 1.00 67.38 130 ARG A C 1
ATOM 971 O O . ARG A 1 130 ? 8.423 9.203 11.949 1.00 67.38 130 ARG A O 1
ATOM 978 N N . ASN A 1 131 ? 7.423 10.023 13.771 1.00 69.06 131 ASN A N 1
ATOM 979 C CA . ASN A 1 131 ? 8.636 9.986 14.586 1.00 69.06 131 ASN A CA 1
ATOM 980 C C . ASN A 1 131 ? 9.058 8.543 14.899 1.00 69.06 131 ASN A C 1
ATOM 982 O O . ASN A 1 131 ? 10.246 8.243 14.778 1.00 69.06 131 ASN A O 1
ATOM 986 N N . GLN A 1 132 ? 8.100 7.659 15.192 1.00 66.25 132 GLN A N 1
ATOM 987 C CA . GLN A 1 132 ? 8.347 6.232 15.416 1.00 66.25 132 GLN A CA 1
ATOM 988 C C . GLN A 1 132 ? 8.934 5.555 14.169 1.00 66.25 132 GLN A C 1
ATOM 990 O O . GLN A 1 132 ? 10.027 4.997 14.224 1.00 66.25 132 GLN A O 1
ATOM 995 N N . LEU A 1 133 ? 8.296 5.725 13.005 1.00 64.06 133 LEU A N 1
ATOM 996 C CA . LEU A 1 133 ? 8.789 5.187 11.731 1.00 64.06 133 LEU A CA 1
ATOM 997 C C . LEU A 1 133 ? 10.214 5.665 11.413 1.00 64.06 133 LEU A C 1
ATOM 999 O O . LEU A 1 133 ? 11.050 4.892 10.945 1.00 64.06 133 LEU A O 1
ATOM 1003 N N . ASN A 1 134 ? 10.526 6.934 11.692 1.00 67.50 134 ASN A N 1
ATOM 1004 C CA . ASN A 1 134 ? 11.876 7.466 11.496 1.00 67.50 134 ASN A CA 1
ATOM 1005 C C . ASN A 1 134 ? 12.910 6.840 12.443 1.00 67.50 134 ASN A C 1
ATOM 1007 O O . ASN A 1 134 ? 14.057 6.631 12.023 1.00 67.50 134 ASN A O 1
ATOM 1011 N N . ALA A 1 135 ? 12.532 6.569 13.694 1.00 66.75 135 ALA A N 1
ATOM 1012 C CA . ALA A 1 135 ? 13.384 5.901 14.672 1.00 66.75 135 ALA A CA 1
ATOM 1013 C C . ALA A 1 135 ? 13.651 4.448 14.256 1.00 66.75 135 ALA A C 1
ATOM 1015 O O . ALA A 1 135 ? 14.816 4.062 14.146 1.00 66.75 135 ALA A O 1
ATOM 1016 N N . ASP A 1 136 ? 12.608 3.699 13.899 1.00 65.25 136 ASP A N 1
ATOM 1017 C CA . ASP A 1 136 ? 12.698 2.283 13.523 1.00 65.25 136 ASP A CA 1
ATOM 1018 C C . ASP A 1 136 ? 13.513 2.081 12.248 1.00 65.25 136 ASP A C 1
ATOM 1020 O O . ASP A 1 136 ? 14.464 1.295 12.220 1.00 65.25 136 ASP A O 1
ATOM 1024 N N . VAL A 1 137 ? 13.231 2.866 11.201 1.00 64.31 137 VAL A N 1
ATOM 1025 C CA . VAL A 1 137 ? 14.031 2.840 9.969 1.00 64.31 137 VAL A CA 1
ATOM 1026 C C . VAL A 1 137 ? 15.486 3.186 10.281 1.00 64.31 137 VAL A C 1
ATOM 1028 O O . VAL A 1 137 ? 16.396 2.555 9.746 1.00 64.31 137 VAL A O 1
ATOM 1031 N N . SER A 1 138 ? 15.740 4.155 11.169 1.00 60.94 138 SER A N 1
ATOM 1032 C CA . SER A 1 138 ? 17.107 4.535 11.544 1.00 60.94 138 SER A CA 1
ATOM 1033 C C . SER A 1 138 ? 17.825 3.492 12.400 1.00 60.94 138 SER A C 1
ATOM 1035 O O . SER A 1 138 ? 19.039 3.355 12.262 1.00 60.94 138 SER A O 1
ATOM 1037 N N . ALA A 1 139 ? 17.113 2.726 13.223 1.00 58.69 139 ALA A N 1
ATOM 1038 C CA . ALA A 1 139 ? 17.665 1.595 13.962 1.00 58.69 139 ALA A CA 1
ATOM 1039 C C . ALA A 1 139 ? 18.014 0.428 13.019 1.00 58.69 139 ALA A C 1
ATOM 1041 O O . ALA A 1 139 ? 19.062 -0.207 13.158 1.00 58.69 139 ALA A O 1
ATOM 1042 N N . ILE A 1 140 ? 17.189 0.207 11.990 1.00 58.34 140 ILE A N 1
ATOM 1043 C CA . ILE A 1 140 ? 17.381 -0.839 10.976 1.00 58.34 140 ILE A CA 1
ATOM 1044 C C . ILE A 1 140 ? 18.482 -0.472 9.956 1.00 58.34 140 ILE A C 1
ATOM 1046 O O . ILE A 1 140 ? 19.086 -1.370 9.360 1.00 58.34 140 ILE A O 1
ATOM 1050 N N . LYS A 1 141 ? 18.852 0.818 9.818 1.00 47.31 141 LYS A N 1
ATOM 1051 C CA . LYS A 1 141 ? 19.924 1.314 8.914 1.00 47.31 141 LYS A CA 1
ATOM 1052 C C . LYS A 1 141 ? 21.263 0.569 9.021 1.00 47.31 141 LYS A C 1
ATOM 1054 O O . LYS A 1 141 ? 22.035 0.628 8.070 1.00 47.31 141 LYS A O 1
ATOM 1059 N N . ARG A 1 142 ? 21.557 -0.154 10.112 1.00 40.53 142 ARG A N 1
ATOM 1060 C CA . ARG A 1 142 ? 22.779 -0.981 10.234 1.00 40.53 142 ARG A CA 1
ATOM 1061 C C . ARG A 1 142 ? 22.789 -2.253 9.380 1.00 40.53 142 ARG A C 1
ATOM 1063 O O . ARG A 1 142 ? 23.838 -2.877 9.271 1.00 40.53 142 ARG A O 1
ATOM 1070 N N . ARG A 1 143 ? 21.664 -2.651 8.778 1.00 38.66 143 ARG A N 1
ATOM 1071 C CA . ARG A 1 143 ? 21.533 -3.939 8.069 1.00 38.66 143 ARG A CA 1
ATOM 1072 C C . ARG A 1 143 ? 21.176 -3.806 6.587 1.00 38.66 143 ARG A C 1
ATOM 1074 O O . ARG A 1 143 ? 20.995 -4.814 5.913 1.00 38.66 143 ARG A O 1
ATOM 1081 N N . TRP A 1 144 ? 21.055 -2.582 6.072 1.00 36.72 144 TRP A N 1
ATOM 1082 C CA . TRP A 1 144 ? 20.632 -2.310 4.696 1.00 36.72 144 TRP A CA 1
ATOM 1083 C C . TRP A 1 144 ? 21.793 -1.733 3.883 1.00 36.72 144 TRP A C 1
ATOM 1085 O O . TRP A 1 144 ? 22.349 -0.693 4.235 1.00 36.72 144 TRP A O 1
ATOM 1095 N N . SER A 1 145 ? 22.138 -2.376 2.762 1.00 33.50 145 SER A N 1
ATOM 1096 C CA . SER A 1 145 ? 23.053 -1.799 1.768 1.00 33.50 145 SER A CA 1
ATOM 1097 C C . SER A 1 145 ? 22.558 -0.403 1.340 1.00 33.50 145 SER A C 1
ATOM 1099 O O . SER A 1 145 ? 21.339 -0.228 1.230 1.00 33.50 145 SER A O 1
ATOM 1101 N N . PRO A 1 146 ? 23.435 0.563 1.004 1.00 37.94 146 PRO A N 1
ATOM 1102 C CA . PRO A 1 146 ? 23.041 1.909 0.559 1.00 37.94 146 PRO A CA 1
ATOM 1103 C C . PRO A 1 146 ? 22.030 1.951 -0.607 1.00 37.94 146 PRO A C 1
ATOM 1105 O O . PRO A 1 146 ? 21.397 2.977 -0.830 1.00 37.94 146 PRO A O 1
ATOM 1108 N N . ALA A 1 147 ? 21.864 0.844 -1.341 1.00 34.41 147 ALA A N 1
ATOM 1109 C CA . ALA A 1 147 ? 20.913 0.673 -2.440 1.00 34.41 147 ALA A CA 1
ATOM 1110 C C . ALA A 1 147 ? 19.451 0.407 -2.011 1.00 34.41 147 ALA A C 1
ATOM 1112 O O . ALA A 1 147 ? 18.572 0.402 -2.865 1.00 34.41 147 ALA A O 1
ATOM 1113 N N . ARG A 1 148 ? 19.171 0.175 -0.721 1.00 34.16 148 ARG A N 1
ATOM 1114 C CA . ARG A 1 148 ? 17.839 -0.227 -0.225 1.00 34.16 148 ARG A CA 1
ATOM 1115 C C . ARG A 1 148 ? 17.186 0.795 0.704 1.00 34.16 148 ARG A C 1
ATOM 1117 O O . ARG A 1 148 ? 16.320 0.435 1.473 1.00 34.16 148 ARG A O 1
ATOM 1124 N N . GLN A 1 149 ? 17.593 2.062 0.699 1.00 39.53 149 GLN A N 1
ATOM 1125 C CA . GLN A 1 149 ? 17.072 3.039 1.665 1.00 39.53 149 GLN A CA 1
ATOM 1126 C C . GLN A 1 149 ? 16.034 3.961 1.029 1.00 39.53 149 GLN A C 1
ATOM 1128 O O . GLN A 1 149 ? 16.388 4.843 0.250 1.00 39.53 149 GLN A O 1
ATOM 1133 N N . PHE A 1 150 ? 14.766 3.812 1.416 1.00 42.47 150 PHE A N 1
ATOM 1134 C CA . PHE A 1 150 ? 13.721 4.759 1.047 1.00 42.47 150 PHE A CA 1
ATOM 1135 C C . PHE A 1 150 ? 12.744 4.956 2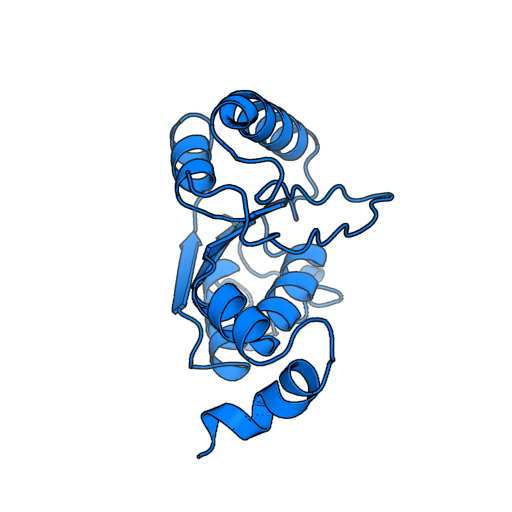.211 1.00 42.47 150 PHE A C 1
ATOM 1137 O O . PHE A 1 150 ? 12.042 4.036 2.616 1.00 42.47 150 PHE A O 1
ATOM 1144 N N . ALA A 1 151 ? 12.716 6.175 2.744 1.00 39.16 151 ALA A N 1
ATOM 1145 C CA . ALA A 1 151 ? 11.673 6.658 3.640 1.00 39.16 151 ALA A CA 1
ATOM 1146 C C . ALA A 1 151 ? 11.148 7.971 3.051 1.00 39.16 151 ALA A C 1
ATOM 1148 O O . ALA A 1 151 ? 11.917 8.912 2.826 1.00 39.16 151 ALA A O 1
ATOM 1149 N N . TRP A 1 152 ? 9.857 8.015 2.726 1.00 37.84 152 TRP A N 1
ATOM 1150 C CA . TRP A 1 152 ? 9.224 9.205 2.160 1.00 37.84 152 TRP A CA 1
ATOM 1151 C C . TRP A 1 152 ? 8.886 10.200 3.277 1.00 37.84 152 TRP A C 1
ATOM 1153 O O . TRP A 1 152 ? 8.227 9.845 4.250 1.00 37.84 152 TRP A O 1
ATOM 1163 N N . LYS A 1 153 ? 9.357 11.450 3.153 1.00 41.41 153 LYS A N 1
ATOM 1164 C CA . LYS A 1 153 ? 9.147 12.518 4.144 1.00 41.41 153 LYS A CA 1
ATOM 1165 C C . LYS A 1 153 ? 8.266 13.615 3.543 1.00 41.41 153 LYS A C 1
ATOM 1167 O O . LYS A 1 153 ? 8.723 14.427 2.738 1.00 41.41 153 LYS A O 1
ATOM 1172 N N . GLY A 1 154 ? 7.000 13.658 3.948 1.00 38.97 154 GLY A N 1
ATOM 1173 C CA . GLY A 1 154 ? 6.042 14.679 3.523 1.00 38.97 154 GLY A CA 1
ATOM 1174 C C . GLY A 1 154 ? 6.382 16.072 4.067 1.00 38.97 154 GLY A C 1
ATOM 1175 O O . GLY A 1 154 ? 6.016 16.398 5.195 1.00 38.97 154 GLY A O 1
ATOM 1176 N N . LYS A 1 155 ? 7.112 16.862 3.267 1.00 31.34 155 LYS A N 1
ATOM 1177 C CA . LYS A 1 155 ? 6.970 18.325 3.045 1.00 31.34 155 LYS A CA 1
ATOM 1178 C C . LYS A 1 155 ? 7.981 18.844 2.006 1.00 31.34 155 LYS A C 1
ATOM 1180 O O . LYS A 1 155 ? 7.647 19.776 1.297 1.00 31.34 155 LYS A O 1
ATOM 1185 N N . SER A 1 156 ? 9.125 18.171 1.851 1.00 34.31 156 SER A N 1
ATOM 1186 C CA . SER A 1 156 ? 10.045 18.248 0.703 1.00 34.31 156 SER A CA 1
ATOM 1187 C C . SER A 1 156 ? 10.923 16.995 0.732 1.00 34.31 156 SER A C 1
ATOM 1189 O O . SER A 1 156 ? 11.634 16.790 1.715 1.00 34.31 156 SER A O 1
ATOM 1191 N N . ALA A 1 157 ? 10.898 16.153 -0.303 1.00 39.19 157 ALA A N 1
ATOM 1192 C CA . ALA A 1 157 ? 11.854 15.053 -0.432 1.00 39.19 157 ALA A CA 1
ATOM 1193 C C . ALA A 1 157 ? 12.039 14.638 -1.896 1.00 39.19 157 ALA A C 1
ATOM 1195 O O . ALA A 1 157 ? 11.085 14.305 -2.595 1.00 39.19 157 ALA A O 1
ATOM 1196 N N . SER A 1 158 ? 13.294 14.649 -2.340 1.00 27.06 158 SER A N 1
ATOM 1197 C CA . SER A 1 158 ? 13.729 14.134 -3.633 1.00 27.06 158 SER A CA 1
ATOM 1198 C C . SER A 1 158 ? 13.720 12.605 -3.630 1.00 27.06 158 SER A C 1
ATOM 1200 O O . SER A 1 158 ? 14.421 11.988 -2.825 1.00 27.06 158 SER A O 1
ATOM 1202 N N . LEU A 1 159 ? 12.996 12.003 -4.570 1.00 32.97 159 LEU A N 1
ATOM 1203 C CA . LEU A 1 159 ? 13.134 10.594 -4.924 1.00 32.97 159 LEU A CA 1
ATOM 1204 C C . LEU A 1 159 ? 14.537 10.377 -5.519 1.00 32.97 159 LEU A C 1
ATOM 1206 O O . LEU A 1 159 ? 14.811 10.818 -6.632 1.00 32.97 159 LEU A O 1
ATOM 1210 N N . ARG A 1 160 ? 15.453 9.737 -4.782 1.00 28.14 160 ARG A N 1
ATOM 1211 C CA . ARG A 1 160 ? 16.757 9.316 -5.323 1.00 28.14 160 ARG A CA 1
ATOM 1212 C C . ARG A 1 160 ? 16.749 7.812 -5.560 1.00 28.14 160 ARG A C 1
ATOM 1214 O O . ARG A 1 160 ? 17.131 7.049 -4.682 1.00 28.14 160 ARG A O 1
ATOM 1221 N N . ILE A 1 161 ? 16.333 7.395 -6.753 1.00 32.03 161 ILE A N 1
ATOM 1222 C CA . ILE A 1 161 ? 16.532 6.021 -7.225 1.00 32.03 161 ILE A CA 1
ATOM 1223 C C . ILE A 1 161 ? 18.026 5.869 -7.540 1.00 32.03 161 ILE A C 1
ATOM 1225 O O . ILE A 1 161 ? 18.512 6.450 -8.508 1.00 32.03 161 ILE A O 1
ATOM 1229 N N . ARG A 1 162 ? 18.788 5.147 -6.708 1.00 28.23 162 ARG A N 1
ATOM 1230 C CA . ARG A 1 162 ? 20.148 4.722 -7.076 1.00 28.23 162 ARG A CA 1
ATOM 1231 C C . ARG A 1 162 ? 20.071 3.351 -7.739 1.00 28.23 162 ARG A C 1
ATOM 1233 O O . ARG A 1 162 ? 19.645 2.389 -7.112 1.00 28.23 162 ARG A O 1
ATOM 1240 N N . LYS A 1 163 ? 20.516 3.287 -8.995 1.00 28.12 163 LYS A N 1
ATOM 1241 C CA . LYS A 1 163 ? 20.748 2.058 -9.766 1.00 28.12 163 LYS A CA 1
AT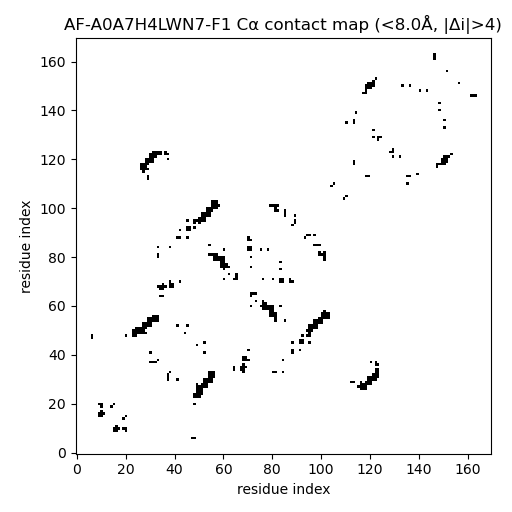OM 1242 C C . LYS A 1 163 ? 21.645 1.117 -8.943 1.00 28.12 163 LYS A C 1
ATOM 1244 O O . LYS A 1 163 ? 22.683 1.565 -8.447 1.00 28.12 163 LYS A O 1
ATOM 1249 N N . MET A 1 164 ? 21.267 -0.155 -8.775 1.00 29.77 164 MET A N 1
ATOM 1250 C CA . MET A 1 164 ? 22.222 -1.162 -8.298 1.00 29.77 164 MET A CA 1
ATOM 1251 C C . MET A 1 164 ? 23.337 -1.267 -9.337 1.00 29.77 164 MET A C 1
ATOM 1253 O O . MET A 1 164 ? 23.076 -1.552 -10.503 1.00 29.77 164 MET A O 1
ATOM 1257 N N . ASN A 1 165 ? 24.573 -1.001 -8.922 1.00 28.61 165 ASN A N 1
ATOM 1258 C CA . ASN A 1 165 ? 25.739 -1.318 -9.731 1.00 28.61 165 ASN A CA 1
ATOM 1259 C C . ASN A 1 165 ? 26.062 -2.803 -9.470 1.00 28.61 165 ASN A C 1
ATOM 1261 O O . ASN A 1 165 ? 26.261 -3.146 -8.302 1.00 28.61 165 ASN A O 1
ATOM 1265 N N . PRO A 1 166 ? 26.107 -3.691 -10.479 1.00 30.48 166 PRO A N 1
ATOM 1266 C CA . PRO A 1 166 ? 26.282 -5.138 -10.282 1.00 30.48 166 PRO A CA 1
ATOM 1267 C C . PRO A 1 166 ? 27.645 -5.567 -9.693 1.00 30.48 166 PRO A C 1
ATOM 1269 O O . PRO A 1 166 ? 27.932 -6.755 -9.619 1.00 30.48 166 PRO A O 1
ATOM 1272 N N . ALA A 1 167 ? 28.490 -4.635 -9.246 1.00 32.34 167 ALA A N 1
ATOM 1273 C CA . ALA A 1 167 ? 29.875 -4.894 -8.852 1.00 32.34 167 ALA A CA 1
ATOM 1274 C C . ALA A 1 167 ? 30.126 -5.043 -7.334 1.00 32.34 167 ALA A C 1
ATOM 1276 O O . ALA A 1 167 ? 31.279 -5.101 -6.924 1.00 32.34 167 ALA A O 1
ATOM 1277 N N . THR A 1 168 ? 29.099 -5.103 -6.480 1.00 34.94 168 THR A N 1
ATOM 1278 C CA . THR A 1 168 ? 29.287 -5.287 -5.019 1.00 34.94 168 THR A CA 1
ATOM 1279 C C . THR A 1 168 ? 28.452 -6.427 -4.439 1.00 34.94 168 THR A C 1
ATOM 1281 O O . THR A 1 168 ? 27.857 -6.293 -3.372 1.00 34.94 168 THR A O 1
ATOM 1284 N N . ALA A 1 169 ? 28.406 -7.551 -5.153 1.00 29.64 169 ALA A N 1
ATOM 1285 C CA . ALA A 1 169 ? 28.132 -8.860 -4.571 1.00 29.64 169 ALA A CA 1
ATOM 1286 C C . ALA A 1 169 ? 29.408 -9.707 -4.701 1.00 29.64 169 ALA A C 1
ATOM 1288 O O . ALA A 1 169 ? 29.536 -10.524 -5.609 1.00 29.64 169 ALA A O 1
ATOM 1289 N N . ALA A 1 170 ? 30.373 -9.420 -3.830 1.00 28.83 170 ALA A N 1
ATOM 1290 C CA . ALA A 1 170 ? 31.520 -10.261 -3.511 1.00 28.83 170 ALA A CA 1
ATOM 1291 C C . ALA A 1 170 ? 31.746 -10.165 -2.000 1.00 28.83 170 ALA A C 1
ATOM 1293 O O . ALA A 1 170 ? 31.639 -9.028 -1.479 1.00 28.83 170 ALA A O 1
#

Secondary structure (DSSP, 8-state):
-HHHHHHHHHHTSTTTHHHHHHHHHH-EEEEE--SHHHHHHHHHHHHHT-SEEEE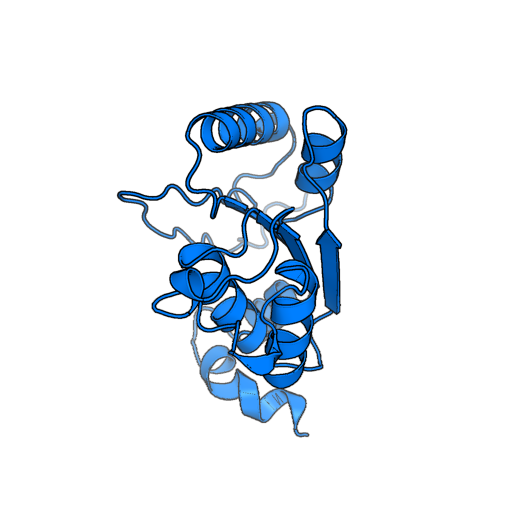EE--B--GGGTTT-TT--GGGTTSBHHHHHHHHHHHH-TTSEEEEEES---HHHHHHHHHH-SEEEE--S-HHHHHHHHHHHHHHGGGS-GGG--B--TTS-----PPPPTT---

pLDDT: mean 77.44, std 23.24, range [27.06, 98.5]

Foldse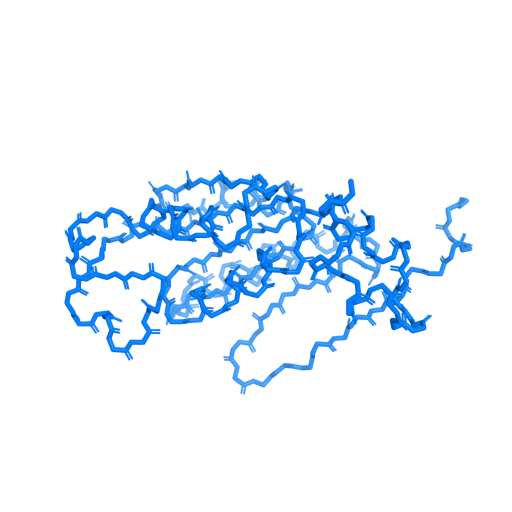ek 3Di:
DVVCPLQVVVLPDPQQHPVNLVVQLVFEEEEADQALQSQVVLLVSLSNNGNEYEYHDQDADDPVRVVRRVLADPVRGRPQSQVSNQVSSCVSHVNHHYHYHNDDDDDPRVLVVVVVGLYYEHPDPDPVVVVRVVVSLVVCVVPDDPQRDDYDDPDDDDDDNDDDDPPPPD

Nearest PDB structures (foldseek):
  1jwa-assembly1_B-2  TM=9.887E-01  e=3.381E-19  Escherichia coli
  1zud-assembly3_1  TM=9.837E-01  e=7.451E-17  Escherichia coli K-12
  1zkm-assembly2_D  TM=9.835E-01  e=1.486E-16  Escherichia coli
  1zfn-assembly1_A  TM=9.837E-01  e=8.606E-16  Escherichia coli
  1zud-assembly2_3  TM=9.824E-01  e=8.083E-16  Escherichia coli K-12

Organism: NCBI:txid1134687

Solvent-accessible surface area (backbone atoms only — not comparable to full-at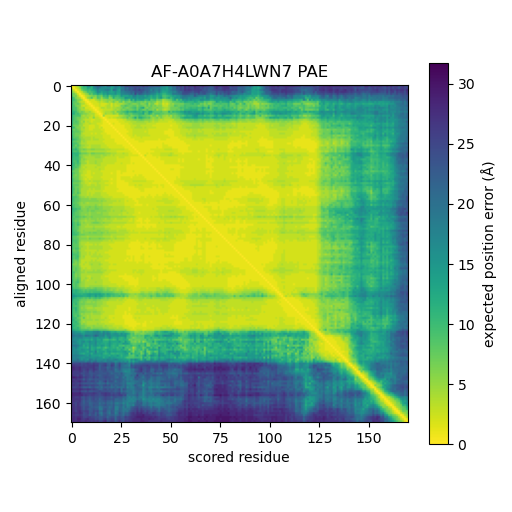om values): 9712 Å² total; per-residue (Å²): 119,74,78,55,66,79,49,40,82,53,37,71,36,90,92,38,24,66,68,44,49,53,50,38,38,70,34,33,36,37,36,37,25,66,42,47,56,23,29,58,51,52,50,53,44,35,62,70,42,34,23,31,41,37,34,33,23,65,51,57,35,49,78,90,44,53,88,56,19,76,46,50,52,82,94,38,52,72,36,49,38,23,57,41,35,47,59,43,42,43,72,68,26,76,81,38,46,74,44,66,38,78,43,84,69,56,70,71,62,36,48,52,52,56,72,74,32,61,34,46,38,64,29,61,92,47,68,67,62,54,52,50,53,53,49,49,54,58,67,51,52,84,78,54,62,91,75,53,75,54,76,56,54,96,88,77,70,84,89,75,85,62,80,82,67,92,84,77,86,124

Radius of gyration: 16.5 Å; Cα contacts (8 Å, |Δi|>4): 257; chains: 1; bounding box: 52×30×43 Å

InterPro domains:
  IPR000594 THIF-type NAD/FAD binding fold [PF00899] (8-155)
  IPR035985 Ubiquitin-activating enzyme-like [SSF69572] (8-136)
  IPR045886 ThiF/MoeB/HesA family [PTHR10953] (7-135)